Protein AF-A0A7J9GMX7-F1 (afdb_monomer_lite)

Structure (mmCIF, N/CA/C/O backbone):
data_AF-A0A7J9GMX7-F1
#
_entry.id   AF-A0A7J9GMX7-F1
#
loop_
_atom_site.group_PDB
_atom_site.id
_atom_site.type_symbol
_atom_site.label_atom_id
_atom_site.label_alt_id
_atom_site.label_comp_id
_atom_site.label_asym_id
_atom_site.label_entity_id
_atom_site.label_seq_id
_atom_site.pdbx_PDB_ins_code
_atom_site.Cartn_x
_atom_site.Cartn_y
_atom_site.Cartn_z
_atom_site.occupancy
_atom_site.B_iso_or_equiv
_atom_site.auth_seq_id
_atom_site.auth_comp_id
_atom_site.auth_asym_id
_atom_site.auth_atom_id
_atom_site.pdbx_PDB_model_num
ATOM 1 N N . MET A 1 1 ? 2.229 0.761 9.240 1.00 88.62 1 MET A N 1
ATOM 2 C CA . MET A 1 1 ? 0.862 1.313 9.389 1.00 88.62 1 MET A CA 1
ATOM 3 C C . MET A 1 1 ? 0.766 1.967 10.738 1.00 88.62 1 MET A C 1
ATOM 5 O O . MET A 1 1 ? 1.181 1.337 11.706 1.00 88.62 1 MET A O 1
ATOM 9 N N . CYS A 1 2 ? 0.234 3.183 10.813 1.00 90.69 2 CYS A N 1
ATOM 10 C CA . CYS A 1 2 ? 0.282 3.960 12.047 1.00 90.69 2 CYS A CA 1
ATOM 11 C C . CYS A 1 2 ? -1.064 4.609 12.376 1.00 90.69 2 CYS A C 1
ATOM 13 O O . CYS A 1 2 ? -1.877 4.840 11.479 1.00 90.69 2 CYS A O 1
ATOM 15 N N . LYS A 1 3 ? -1.281 4.914 13.660 1.00 88.81 3 LYS A N 1
ATOM 16 C CA . LYS A 1 3 ? -2.346 5.832 14.095 1.00 88.81 3 LYS A CA 1
ATOM 17 C C . LYS A 1 3 ? -1.949 7.280 13.788 1.00 88.81 3 LYS A C 1
ATOM 19 O O . LYS A 1 3 ? -0.812 7.557 13.414 1.00 88.81 3 LYS A O 1
ATOM 24 N N . GLN A 1 4 ? -2.880 8.208 14.000 1.00 83.31 4 GLN A N 1
ATOM 25 C CA . GLN A 1 4 ? -2.657 9.649 13.815 1.00 83.31 4 GLN A CA 1
ATOM 26 C C . GLN A 1 4 ? -1.511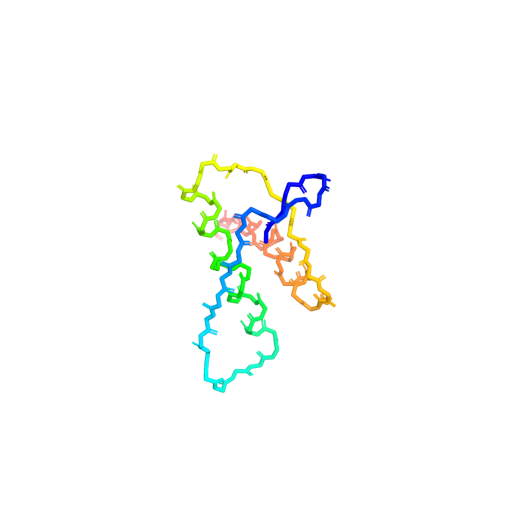 10.209 14.678 1.00 83.31 4 GLN A C 1
ATOM 28 O O . GLN A 1 4 ? -0.878 11.179 14.287 1.00 83.31 4 GLN A O 1
ATOM 33 N N . GLU A 1 5 ? -1.189 9.564 15.800 1.00 87.25 5 GLU A N 1
ATOM 34 C CA . GLU A 1 5 ? -0.093 9.946 16.706 1.00 87.25 5 GLU A CA 1
ATOM 35 C C . GLU A 1 5 ? 1.284 9.417 16.255 1.00 87.25 5 GLU A C 1
ATOM 37 O O . GLU A 1 5 ? 2.279 9.575 16.956 1.00 87.25 5 GLU A O 1
ATOM 42 N N . GLY A 1 6 ? 1.360 8.752 15.095 1.00 85.44 6 GLY A N 1
ATOM 43 C CA . GLY A 1 6 ? 2.593 8.151 14.577 1.00 85.44 6 GLY A CA 1
ATOM 44 C C . GLY A 1 6 ? 2.929 6.782 15.177 1.00 85.44 6 GLY A C 1
ATOM 45 O O . GLY A 1 6 ? 3.866 6.132 14.717 1.00 85.44 6 GLY A O 1
ATOM 46 N N . GLU A 1 7 ? 2.141 6.298 16.142 1.00 92.56 7 GLU A N 1
ATOM 47 C CA . GLU A 1 7 ? 2.290 4.961 16.722 1.00 92.56 7 GLU A CA 1
ATOM 48 C C . GLU A 1 7 ? 2.117 3.880 15.643 1.00 92.56 7 GLU A C 1
ATOM 50 O O . GLU A 1 7 ? 1.048 3.766 15.034 1.00 92.56 7 GLU A O 1
ATOM 55 N N . CYS A 1 8 ? 3.155 3.070 15.416 1.00 90.88 8 CYS A N 1
ATOM 56 C CA . CYS A 1 8 ? 3.094 1.936 14.499 1.00 90.88 8 CYS A CA 1
ATOM 57 C C . CYS A 1 8 ? 2.247 0.809 15.102 1.00 90.88 8 CYS A C 1
ATOM 59 O O . CYS A 1 8 ? 2.567 0.272 16.156 1.00 90.88 8 CYS A O 1
ATOM 61 N N . ILE A 1 9 ? 1.181 0.429 14.402 1.00 90.75 9 ILE A N 1
ATOM 62 C CA . ILE A 1 9 ? 0.251 -0.628 14.823 1.00 90.75 9 ILE A CA 1
ATOM 63 C C . ILE A 1 9 ? 0.650 -1.972 14.207 1.00 90.75 9 ILE A C 1
ATOM 65 O O . ILE A 1 9 ? 0.425 -3.032 14.786 1.00 90.75 9 ILE A O 1
ATOM 69 N N . LEU A 1 10 ? 1.185 -1.930 12.983 1.00 91.06 10 LEU A N 1
ATOM 70 C CA . LEU A 1 10 ? 1.501 -3.114 12.192 1.00 91.06 10 LEU A CA 1
ATOM 71 C C . LEU A 1 10 ? 2.519 -2.790 11.095 1.00 91.06 10 LEU A C 1
ATOM 73 O O . LEU A 1 10 ? 2.420 -1.762 10.413 1.00 91.06 10 LEU A O 1
ATOM 77 N N . GLY A 1 11 ? 3.445 -3.723 10.884 1.00 92.81 11 GLY A N 1
ATOM 78 C CA . GLY A 1 11 ? 4.292 -3.824 9.700 1.00 92.81 11 GLY A CA 1
ATOM 79 C C . GLY A 1 11 ? 4.099 -5.181 9.025 1.00 92.81 11 GLY A C 1
ATOM 80 O O . GLY A 1 11 ? 3.691 -6.148 9.667 1.00 92.81 11 GLY A O 1
ATOM 81 N N . PHE A 1 12 ? 4.376 -5.246 7.729 1.00 94.88 12 PHE A N 1
ATOM 82 C CA . PHE A 1 12 ? 4.349 -6.478 6.946 1.00 94.88 12 PHE A CA 1
ATOM 83 C C . PHE A 1 12 ? 5.468 -6.431 5.905 1.00 94.88 12 PHE A C 1
ATOM 85 O O . PHE A 1 12 ? 6.026 -5.368 5.626 1.00 94.88 12 PHE A O 1
ATOM 92 N N . ASN A 1 13 ? 5.800 -7.587 5.343 1.00 94.94 13 ASN A N 1
ATOM 93 C CA . ASN A 1 13 ? 6.689 -7.700 4.199 1.00 94.94 13 ASN A CA 1
ATOM 94 C C . ASN A 1 13 ? 6.088 -8.681 3.189 1.00 94.94 13 ASN A C 1
ATOM 96 O O . ASN A 1 13 ? 5.267 -9.531 3.537 1.00 94.94 13 ASN A O 1
ATOM 100 N N . ARG A 1 14 ? 6.489 -8.537 1.929 1.00 94.75 14 ARG A N 1
ATOM 101 C CA . ARG A 1 14 ? 6.143 -9.464 0.859 1.00 94.75 14 ARG A CA 1
ATOM 102 C C . ARG A 1 14 ? 7.341 -9.644 -0.050 1.00 94.75 14 ARG A C 1
ATOM 104 O O . ARG A 1 14 ? 7.945 -8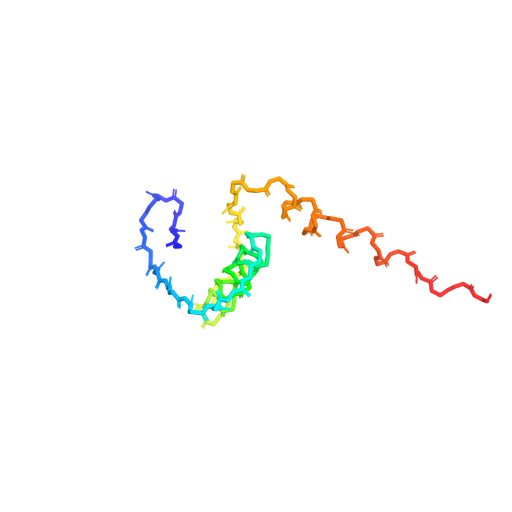.670 -0.487 1.00 94.75 14 ARG A O 1
ATOM 111 N N . TYR A 1 15 ? 7.658 -10.895 -0.356 1.00 97.00 15 TYR A N 1
ATOM 112 C CA . TYR A 1 15 ? 8.603 -11.207 -1.416 1.00 97.00 15 TYR A CA 1
ATOM 113 C C . TYR A 1 15 ? 7.894 -11.117 -2.772 1.00 97.00 15 TYR A C 1
ATOM 115 O O . TYR A 1 15 ? 6.892 -11.797 -2.991 1.00 97.00 15 TYR A O 1
ATOM 123 N N . LEU A 1 16 ? 8.400 -10.260 -3.661 1.00 96.62 16 LEU A N 1
ATOM 124 C CA . LEU A 1 16 ? 7.807 -9.994 -4.979 1.00 96.62 16 LEU A CA 1
ATOM 125 C C . LEU A 1 16 ? 8.637 -10.531 -6.153 1.00 96.62 16 LEU A C 1
ATOM 127 O O . LEU A 1 16 ? 8.170 -10.506 -7.287 1.00 96.62 16 LEU A O 1
ATOM 131 N N . GLY A 1 17 ? 9.846 -11.039 -5.901 1.00 97.19 17 GLY A N 1
ATOM 132 C CA . GLY A 1 17 ? 10.770 -11.421 -6.969 1.00 97.19 17 GLY A CA 1
ATOM 133 C C . GLY A 1 17 ? 11.256 -10.209 -7.772 1.00 97.19 17 GLY A C 1
ATOM 134 O O . GLY A 1 17 ? 11.521 -9.151 -7.201 1.00 97.19 17 GLY A O 1
ATOM 135 N N . LEU A 1 18 ? 11.404 -10.377 -9.089 1.00 97.88 18 LEU A N 1
ATOM 136 C CA . LEU A 1 18 ? 11.762 -9.293 -10.005 1.00 97.88 18 LEU A CA 1
ATOM 137 C C . LEU A 1 18 ? 10.497 -8.526 -10.407 1.00 97.88 18 LEU A C 1
ATOM 139 O O . LEU A 1 18 ? 9.670 -9.048 -11.150 1.00 97.88 18 LEU A O 1
ATOM 143 N N . CYS A 1 19 ? 10.365 -7.288 -9.943 1.00 97.19 19 CYS A N 1
ATOM 144 C CA . CYS A 1 19 ? 9.264 -6.400 -10.303 1.00 97.19 19 CYS A CA 1
ATOM 145 C C . CYS A 1 19 ? 9.745 -4.949 -10.405 1.00 97.19 19 CYS A C 1
ATOM 147 O O . CYS A 1 19 ? 10.837 -4.611 -9.938 1.00 97.19 19 CYS A O 1
ATOM 149 N N . SER A 1 20 ? 8.932 -4.082 -11.011 1.00 97.81 20 SER A N 1
ATOM 150 C CA . SER A 1 20 ? 9.210 -2.646 -11.009 1.00 97.81 20 SER A CA 1
ATOM 151 C C . SER A 1 20 ? 8.950 -2.035 -9.625 1.00 97.81 20 SER A C 1
ATOM 153 O O . SER A 1 20 ? 8.259 -2.620 -8.786 1.00 97.81 20 SER A O 1
ATOM 155 N N . VAL A 1 21 ? 9.484 -0.833 -9.384 1.00 96.88 21 VAL A N 1
ATOM 156 C CA . VAL A 1 21 ? 9.180 -0.062 -8.163 1.00 96.88 21 VAL A CA 1
ATOM 157 C C . VAL A 1 21 ? 7.687 0.271 -8.096 1.00 96.88 21 VAL A C 1
ATOM 159 O O . VAL A 1 21 ? 7.084 0.169 -7.033 1.00 96.88 21 VAL A O 1
ATOM 162 N N . PHE A 1 22 ? 7.082 0.602 -9.239 1.00 96.88 22 PHE A N 1
ATOM 163 C CA . PHE A 1 22 ? 5.652 0.878 -9.355 1.00 96.88 22 PHE A CA 1
ATOM 164 C C . PHE A 1 22 ? 4.799 -0.324 -8.916 1.00 96.88 22 PHE A C 1
ATOM 166 O O . PHE A 1 22 ? 3.927 -0.182 -8.057 1.00 96.88 22 PHE A O 1
ATOM 173 N N . ASP A 1 23 ? 5.109 -1.525 -9.422 1.00 96.81 23 ASP A N 1
ATOM 174 C CA . ASP A 1 23 ? 4.410 -2.758 -9.030 1.00 96.81 23 ASP A CA 1
ATOM 175 C C . ASP A 1 23 ? 4.605 -3.067 -7.543 1.00 96.81 23 ASP A C 1
ATOM 177 O O . ASP A 1 23 ? 3.659 -3.456 -6.855 1.00 96.81 23 ASP A O 1
ATOM 181 N N . ALA A 1 24 ? 5.829 -2.891 -7.033 1.00 97.50 24 ALA A N 1
ATOM 182 C CA . ALA A 1 24 ? 6.144 -3.153 -5.634 1.00 97.50 24 ALA A CA 1
ATOM 183 C C . ALA A 1 24 ? 5.333 -2.275 -4.681 1.00 97.50 24 ALA A C 1
ATOM 185 O O . ALA A 1 24 ? 4.815 -2.758 -3.670 1.00 97.50 24 ALA A O 1
ATOM 186 N N . GLU A 1 25 ? 5.184 -0.999 -5.018 1.00 96.81 25 GLU A N 1
ATOM 187 C CA . GLU A 1 25 ? 4.395 -0.072 -4.223 1.00 96.81 25 GLU A CA 1
ATOM 188 C C . GLU A 1 25 ? 2.897 -0.355 -4.287 1.00 96.81 25 GLU A C 1
ATOM 190 O O . GLU A 1 25 ? 2.248 -0.367 -3.238 1.00 96.81 25 GLU A O 1
ATOM 195 N N . LEU A 1 26 ? 2.344 -0.646 -5.469 1.00 96.31 26 LEU A N 1
ATOM 196 C CA . LEU A 1 26 ? 0.931 -1.013 -5.590 1.00 96.31 26 LEU A CA 1
ATOM 197 C C . LEU A 1 26 ? 0.604 -2.283 -4.799 1.00 96.31 26 LEU A C 1
ATOM 199 O O . LEU A 1 26 ? -0.404 -2.318 -4.089 1.00 96.31 26 LEU A O 1
ATOM 203 N N . TRP A 1 27 ? 1.472 -3.298 -4.852 1.00 97.25 27 TRP A N 1
ATOM 204 C CA . TRP A 1 27 ? 1.308 -4.497 -4.031 1.00 97.2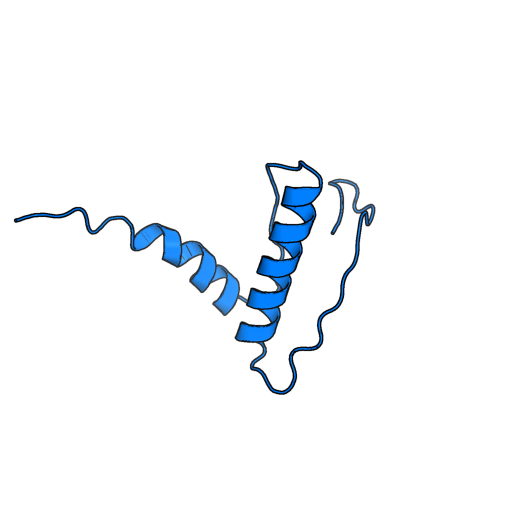5 27 TRP A CA 1
ATOM 205 C C . TRP A 1 27 ? 1.390 -4.192 -2.536 1.00 97.25 27 TRP A C 1
ATOM 207 O O . TRP A 1 27 ? 0.553 -4.677 -1.775 1.00 97.25 27 TRP A O 1
ATOM 217 N N . GLY A 1 28 ? 2.341 -3.354 -2.116 1.00 96.62 28 GLY A N 1
ATOM 218 C CA . GLY A 1 28 ? 2.434 -2.898 -0.730 1.00 96.62 28 GLY A CA 1
ATOM 219 C C . GLY A 1 28 ? 1.158 -2.189 -0.264 1.00 96.62 28 GLY A C 1
ATOM 220 O O . GLY A 1 28 ? 0.639 -2.483 0.813 1.00 96.62 28 GLY A O 1
ATOM 221 N N . ILE A 1 29 ? 0.599 -1.298 -1.083 1.00 96.31 29 ILE A N 1
ATOM 222 C CA . ILE A 1 29 ? -0.660 -0.610 -0.771 1.00 96.31 29 ILE A CA 1
ATOM 223 C C . ILE A 1 29 ? -1.812 -1.616 -0.669 1.00 96.31 29 ILE A C 1
ATOM 225 O O . ILE A 1 29 ? -2.542 -1.592 0.321 1.00 96.31 29 ILE A O 1
ATOM 229 N N . LEU A 1 30 ? -1.957 -2.529 -1.633 1.00 96.25 30 LEU A N 1
ATOM 230 C CA . LEU A 1 30 ? -3.036 -3.521 -1.649 1.00 96.25 30 LEU A CA 1
ATOM 231 C C . LEU A 1 30 ? -2.989 -4.467 -0.439 1.00 96.25 30 LEU A C 1
ATOM 233 O O . LEU A 1 30 ? -4.012 -4.687 0.221 1.00 96.25 30 LEU A O 1
ATOM 237 N N . ASP A 1 31 ? -1.809 -5.001 -0.123 1.00 96.75 31 ASP A N 1
ATOM 238 C CA . ASP A 1 31 ? -1.614 -5.872 1.037 1.00 96.75 31 ASP A CA 1
ATOM 239 C C . ASP A 1 31 ? -1.904 -5.104 2.330 1.00 96.75 31 ASP A C 1
ATOM 241 O O . ASP A 1 31 ? -2.587 -5.605 3.232 1.00 96.75 31 ASP A O 1
ATOM 245 N N . GLY A 1 32 ? -1.464 -3.845 2.391 1.00 95.69 32 GLY A N 1
ATOM 246 C CA . GLY A 1 32 ? -1.724 -2.977 3.521 1.00 95.69 32 GLY A CA 1
ATOM 247 C C . GLY A 1 32 ? -3.218 -2.696 3.732 1.00 95.69 32 GLY A C 1
ATOM 248 O O . GLY A 1 32 ? -3.740 -2.860 4.838 1.00 95.69 32 GLY A O 1
ATOM 249 N N . LEU A 1 33 ? -3.938 -2.329 2.674 1.00 95.38 33 LEU A N 1
ATOM 250 C CA . LEU A 1 33 ? -5.384 -2.099 2.728 1.00 95.38 33 LEU A CA 1
ATOM 251 C C . LEU A 1 33 ? -6.136 -3.361 3.157 1.00 95.38 33 LEU A C 1
ATOM 253 O O . LEU A 1 33 ? -6.981 -3.297 4.050 1.00 95.38 33 LEU A O 1
ATOM 257 N N . SER A 1 34 ? -5.770 -4.515 2.597 1.00 95.62 34 SER A N 1
ATOM 258 C CA . SER A 1 34 ? -6.374 -5.808 2.937 1.00 95.62 34 SER A CA 1
ATOM 259 C C . SER A 1 34 ? -6.199 -6.157 4.418 1.00 95.62 34 SER A C 1
ATOM 261 O O . SER A 1 34 ? -7.123 -6.657 5.064 1.00 95.62 34 SER A O 1
ATOM 263 N N . LEU A 1 35 ? -5.020 -5.890 4.984 1.00 95.56 35 LEU A N 1
ATOM 264 C CA . LEU A 1 35 ? -4.737 -6.113 6.404 1.00 95.56 35 LEU A CA 1
ATOM 265 C C . LEU A 1 35 ? -5.523 -5.155 7.307 1.00 95.56 35 LEU A C 1
ATOM 267 O O . LEU A 1 35 ? 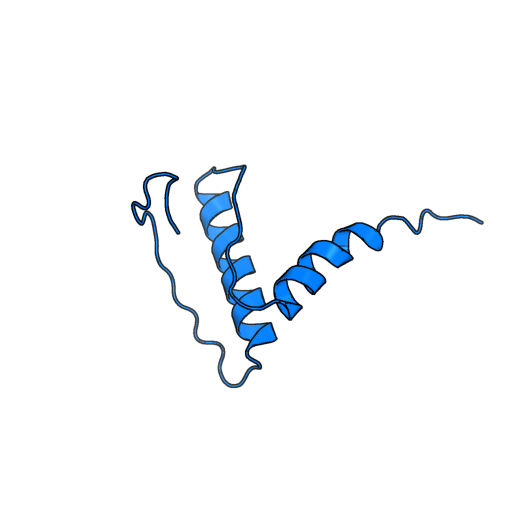-6.093 -5.590 8.309 1.00 95.56 35 LEU A O 1
ATOM 271 N N . ILE A 1 36 ? -5.584 -3.868 6.955 1.00 93.88 36 ILE A N 1
ATOM 272 C CA . ILE A 1 36 ? -6.307 -2.859 7.740 1.00 93.88 36 ILE A CA 1
ATOM 273 C C . ILE A 1 36 ? -7.821 -3.105 7.706 1.00 93.88 36 ILE A C 1
ATOM 275 O O . ILE A 1 36 ? -8.478 -3.021 8.746 1.00 93.88 36 ILE A O 1
ATOM 279 N N . GLN A 1 37 ? -8.366 -3.475 6.546 1.00 93.38 37 GLN A N 1
ATOM 280 C CA . GLN A 1 37 ? -9.780 -3.809 6.399 1.00 93.38 37 GLN A CA 1
ATOM 281 C C . GLN A 1 37 ? -10.159 -5.010 7.275 1.00 93.38 37 GLN A C 1
ATOM 283 O O . GLN A 1 37 ? -11.152 -4.954 7.999 1.00 93.38 37 GLN A O 1
ATOM 288 N N . LYS A 1 38 ? -9.326 -6.062 7.303 1.00 94.81 38 LYS A N 1
ATOM 289 C CA . LYS A 1 38 ? -9.507 -7.220 8.203 1.00 94.81 38 LYS A CA 1
ATOM 290 C C . LYS A 1 38 ? -9.461 -6.847 9.690 1.00 94.81 38 LYS A C 1
ATOM 292 O O . LYS A 1 38 ? -10.011 -7.572 10.513 1.00 94.81 38 LYS A O 1
ATOM 297 N N . LYS A 1 39 ? -8.812 -5.735 10.047 1.00 91.50 39 LYS A N 1
ATOM 298 C CA . LYS A 1 39 ? -8.777 -5.187 11.414 1.00 91.50 39 LYS A CA 1
ATOM 299 C C . LYS A 1 39 ? -9.972 -4.279 11.738 1.00 91.50 39 LYS A C 1
ATOM 301 O O . LYS A 1 39 ? -10.082 -3.837 12.876 1.00 91.50 39 LYS A O 1
ATOM 306 N N . GLY A 1 40 ? -10.861 -4.018 10.777 1.00 94.06 40 GLY A N 1
ATOM 307 C CA . GLY A 1 40 ? -12.099 -3.262 10.979 1.00 94.06 40 GLY A CA 1
ATOM 308 C C . GLY A 1 40 ? -11.979 -1.746 10.806 1.00 94.06 40 GLY A C 1
ATOM 309 O O . GLY A 1 40 ? -12.952 -1.035 11.052 1.00 94.06 40 GLY A O 1
ATOM 310 N N . TYR A 1 41 ? -10.830 -1.222 10.369 1.00 91.06 41 TYR A N 1
ATOM 311 C CA . TYR A 1 41 ? -10.719 0.206 10.065 1.00 91.06 41 TYR A CA 1
ATOM 312 C C . TYR A 1 41 ? -11.311 0.505 8.684 1.00 91.06 41 TYR A C 1
ATOM 314 O O . TYR A 1 41 ? -11.031 -0.190 7.710 1.00 91.06 41 TYR A O 1
ATOM 322 N N . GLN A 1 42 ? -12.103 1.574 8.601 1.00 89.62 42 GLN A N 1
ATOM 323 C CA . GLN A 1 42 ? -12.858 1.925 7.391 1.00 89.62 42 GLN A CA 1
ATOM 324 C C . GLN A 1 42 ? -12.291 3.129 6.634 1.00 89.62 42 GLN A C 1
ATOM 326 O O . GLN A 1 42 ? -12.569 3.303 5.452 1.00 89.62 42 GLN A O 1
ATOM 331 N N . LYS A 1 43 ? -11.520 3.984 7.312 1.00 91.69 43 LYS A N 1
ATOM 332 C CA . LYS A 1 43 ? -10.932 5.194 6.733 1.00 91.69 43 LYS A CA 1
ATOM 333 C C . LYS A 1 43 ? -9.434 5.176 6.964 1.00 91.69 43 LYS A C 1
ATOM 335 O O . LYS A 1 43 ? -8.983 5.025 8.097 1.00 91.69 43 LYS A O 1
ATOM 340 N N . VAL A 1 44 ? -8.684 5.328 5.882 1.00 92.19 44 VAL A N 1
ATOM 341 C CA . VAL A 1 44 ? -7.224 5.269 5.874 1.00 92.19 44 VAL A CA 1
ATOM 342 C C . VAL A 1 44 ? -6.675 6.356 4.965 1.00 92.19 44 VAL A C 1
ATOM 344 O O . VAL A 1 44 ? -7.311 6.723 3.980 1.00 92.19 44 VAL A O 1
ATOM 347 N N . VAL A 1 45 ? -5.484 6.851 5.292 1.00 93.06 45 VAL A N 1
ATOM 348 C CA . VAL A 1 45 ? -4.714 7.733 4.412 1.00 93.06 45 VAL A CA 1
ATOM 349 C C . VAL A 1 45 ? -3.527 6.940 3.891 1.00 93.06 45 VAL A C 1
ATOM 351 O O . VAL A 1 45 ? -2.692 6.475 4.673 1.00 93.06 45 VAL A O 1
ATOM 354 N N . ILE A 1 46 ? -3.464 6.774 2.574 1.00 93.94 46 ILE A N 1
ATOM 355 C CA . ILE A 1 46 ? -2.343 6.120 1.905 1.00 93.94 46 ILE A CA 1
ATOM 356 C C . ILE A 1 46 ? -1.231 7.157 1.745 1.00 93.94 46 ILE A C 1
ATOM 358 O O . ILE A 1 46 ? -1.443 8.206 1.145 1.00 93.94 46 ILE A O 1
ATOM 362 N N . HIS A 1 47 ? -0.051 6.856 2.282 1.00 93.31 47 HIS A N 1
ATOM 363 C CA . HIS A 1 47 ? 1.158 7.649 2.078 1.00 93.31 47 HIS A CA 1
ATOM 364 C C . HIS A 1 47 ? 2.135 6.834 1.232 1.00 93.31 47 HIS A C 1
ATOM 366 O O . HIS A 1 47 ? 2.566 5.760 1.647 1.00 93.31 47 HIS A O 1
ATOM 372 N N . THR A 1 48 ? 2.478 7.352 0.058 1.00 95.06 48 THR A N 1
ATOM 373 C CA . THR A 1 48 ? 3.510 6.819 -0.838 1.00 95.06 48 THR A CA 1
ATOM 374 C C . THR A 1 48 ? 4.389 7.979 -1.313 1.00 95.06 48 THR A C 1
ATOM 376 O O . THR A 1 48 ? 3.911 9.104 -1.462 1.00 95.06 48 THR A O 1
ATOM 379 N N . GLY A 1 49 ? 5.681 7.707 -1.518 1.00 93.56 49 GLY A N 1
ATOM 380 C CA . GLY A 1 49 ? 6.637 8.651 -2.101 1.00 93.56 49 GLY A CA 1
ATOM 381 C C . GLY A 1 49 ? 6.670 8.641 -3.634 1.00 93.56 49 GLY A C 1
ATOM 382 O O . GLY A 1 49 ? 7.466 9.373 -4.218 1.00 93.56 49 GLY A O 1
ATOM 383 N N . ASN A 1 50 ? 5.841 7.827 -4.291 1.00 94.94 50 ASN A N 1
ATOM 384 C CA . ASN A 1 50 ? 5.841 7.656 -5.738 1.00 94.94 50 ASN A CA 1
ATOM 385 C C . ASN A 1 50 ? 4.660 8.377 -6.387 1.00 94.94 50 ASN A C 1
ATOM 387 O O . ASN A 1 50 ? 3.499 7.984 -6.267 1.00 94.94 50 ASN A O 1
ATOM 391 N N . LEU A 1 51 ? 4.980 9.435 -7.128 1.00 95.00 51 LEU A N 1
ATOM 392 C CA . LEU A 1 51 ? 3.985 10.254 -7.811 1.00 95.00 51 LEU A CA 1
ATOM 393 C C . LEU A 1 51 ? 3.221 9.485 -8.902 1.00 95.00 51 LEU A C 1
ATOM 395 O O . LEU A 1 51 ? 2.052 9.785 -9.137 1.00 95.00 51 LEU A O 1
ATOM 399 N N . GLU A 1 52 ? 3.846 8.507 -9.563 1.00 95.31 52 GLU A N 1
ATOM 400 C CA . GLU A 1 52 ? 3.179 7.681 -10.580 1.00 95.31 52 GLU A CA 1
ATOM 401 C C . GLU A 1 52 ? 2.087 6.817 -9.945 1.00 95.31 52 GLU A C 1
ATOM 403 O O . GLU A 1 52 ? 0.982 6.733 -10.476 1.00 95.31 52 GLU A O 1
ATOM 408 N N . VAL A 1 53 ? 2.357 6.251 -8.765 1.00 96.06 53 VAL A N 1
ATOM 409 C CA . VAL A 1 53 ? 1.382 5.466 -7.993 1.00 96.06 53 VAL A CA 1
ATOM 410 C C . VAL A 1 53 ? 0.225 6.342 -7.509 1.00 96.06 53 VAL A C 1
ATOM 412 O O . VAL A 1 53 ? -0.932 5.938 -7.616 1.00 96.06 53 VAL A O 1
ATOM 415 N N . VAL A 1 54 ? 0.510 7.557 -7.022 1.00 94.94 54 VAL A N 1
ATOM 416 C CA . VAL A 1 54 ? -0.535 8.518 -6.617 1.00 94.94 54 VAL A CA 1
ATOM 417 C C . VAL A 1 54 ? -1.483 8.809 -7.779 1.00 94.94 54 VAL A C 1
ATOM 419 O O . VAL A 1 54 ? -2.697 8.713 -7.604 1.00 94.94 54 VAL A O 1
ATOM 422 N N . LYS A 1 55 ? -0.936 9.116 -8.961 1.00 94.12 55 LYS A N 1
ATOM 423 C CA . LYS A 1 55 ? -1.732 9.371 -10.169 1.00 94.12 55 LYS A CA 1
ATOM 424 C C . LYS A 1 55 ? -2.552 8.149 -10.559 1.00 94.12 55 LYS A C 1
ATOM 426 O O . LYS A 1 55 ? -3.759 8.266 -10.696 1.00 94.12 55 LYS A O 1
ATOM 431 N N . ALA A 1 56 ? -1.930 6.972 -10.623 1.00 92.56 56 ALA A N 1
ATOM 432 C CA . ALA A 1 56 ? -2.621 5.739 -10.984 1.00 92.56 56 ALA A CA 1
ATOM 433 C C . ALA A 1 56 ? -3.815 5.434 -10.062 1.00 92.56 56 ALA A C 1
ATOM 435 O O . ALA A 1 56 ? -4.870 5.034 -10.542 1.00 92.56 56 ALA A O 1
ATOM 436 N N . ILE A 1 57 ? -3.685 5.655 -8.750 1.00 91.69 57 ILE A N 1
ATOM 437 C CA . ILE A 1 57 ? -4.779 5.428 -7.791 1.00 91.69 57 ILE A CA 1
ATOM 438 C C . ILE A 1 57 ? -5.882 6.489 -7.925 1.00 91.69 57 ILE A C 1
ATOM 440 O O . ILE A 1 57 ? -7.058 6.174 -7.755 1.00 91.69 57 ILE A O 1
ATOM 444 N N . GLN A 1 58 ? -5.524 7.740 -8.211 1.00 89.31 58 GLN A N 1
ATOM 445 C CA . GLN A 1 58 ? -6.491 8.831 -8.364 1.00 89.31 58 GLN A CA 1
ATOM 446 C C . GLN A 1 58 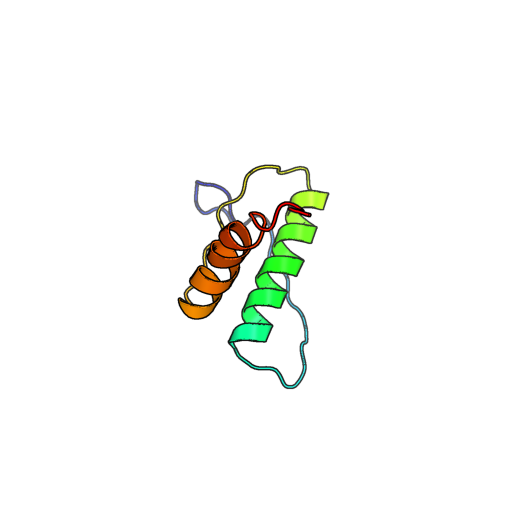? -7.238 8.767 -9.705 1.00 89.31 58 GLN A C 1
ATOM 448 O O . GLN A 1 58 ? -8.446 8.999 -9.740 1.00 89.31 58 GLN A O 1
ATOM 453 N N . ASP A 1 59 ? -6.547 8.398 -10.784 1.00 77.06 59 ASP A N 1
ATOM 454 C CA . ASP A 1 59 ? -7.092 8.331 -12.143 1.00 77.06 59 ASP A CA 1
ATOM 455 C C . ASP A 1 59 ? -8.139 7.218 -12.300 1.00 77.06 59 ASP A C 1
ATOM 457 O O . ASP A 1 59 ? -9.074 7.362 -13.088 1.00 77.06 59 ASP A O 1
ATOM 461 N N . VAL A 1 60 ? -8.059 6.151 -11.495 1.00 62.62 60 VAL A N 1
ATOM 462 C CA . VAL A 1 60 ? -9.085 5.089 -11.438 1.00 62.62 60 VAL A CA 1
ATOM 463 C C . VAL A 1 60 ? -10.477 5.649 -11.105 1.00 62.62 60 VAL A C 1
ATOM 465 O O . VAL A 1 60 ? -11.480 5.089 -11.540 1.00 62.62 60 VAL A O 1
ATOM 468 N N . HIS A 1 61 ? -10.575 6.795 -10.419 1.00 54.44 61 HIS A N 1
ATOM 469 C CA . HIS A 1 61 ? -11.862 7.437 -10.128 1.00 54.44 61 HIS A CA 1
ATOM 470 C C . HIS A 1 61 ? -12.470 8.174 -11.347 1.00 54.44 61 HIS A C 1
ATOM 472 O O . HIS A 1 61 ? -13.646 8.545 -11.324 1.00 54.44 61 HIS A O 1
ATOM 478 N N . LEU A 1 62 ? -11.706 8.398 -12.423 1.00 53.31 62 LEU A N 1
ATOM 479 C CA . LEU A 1 62 ? -12.180 9.097 -13.625 1.00 53.31 62 LEU A CA 1
ATOM 480 C C . LEU A 1 62 ? -12.741 8.150 -14.696 1.00 53.31 62 LEU A C 1
ATOM 482 O O . LEU A 1 62 ? -13.521 8.586 -15.542 1.00 53.31 62 LEU A O 1
ATOM 486 N N . THR A 1 63 ? -12.402 6.858 -14.665 1.00 52.44 63 THR A N 1
ATOM 487 C CA . THR A 1 63 ? -12.827 5.894 -15.696 1.00 52.44 63 THR A CA 1
ATOM 488 C C . THR A 1 63 ? -14.194 5.247 -15.448 1.00 52.44 63 THR A C 1
ATOM 490 O O . THR A 1 63 ? -14.743 4.647 -16.367 1.00 52.44 63 THR A O 1
ATOM 493 N N . ASP A 1 64 ? -14.806 5.444 -14.275 1.00 50.47 64 ASP A N 1
ATOM 494 C CA . ASP A 1 64 ? -16.166 4.958 -13.961 1.00 50.47 64 ASP A CA 1
ATOM 495 C C . ASP A 1 64 ? -17.301 5.829 -14.548 1.00 50.47 64 ASP A C 1
ATOM 497 O O . ASP A 1 64 ? -18.479 5.563 -14.327 1.00 50.47 64 ASP A O 1
ATOM 501 N N . SER A 1 65 ? -16.979 6.863 -15.340 1.00 52.53 65 SER A N 1
ATOM 502 C CA . SER A 1 65 ? -17.984 7.695 -16.031 1.00 52.53 65 SER A CA 1
ATOM 503 C C . SER A 1 65 ? -18.316 7.244 -17.460 1.00 52.53 65 SER A C 1
ATOM 505 O O . SER A 1 65 ? -19.009 7.966 -18.175 1.00 52.53 65 SER A O 1
ATOM 507 N N . SER A 1 66 ? -17.894 6.051 -17.891 1.00 51.06 66 SER A N 1
ATOM 508 C CA . SER A 1 66 ? -18.443 5.440 -19.114 1.00 51.06 66 SER A CA 1
ATOM 509 C C . SER A 1 66 ? -19.719 4.671 -18.780 1.00 51.06 66 SER A C 1
ATOM 511 O O . SER A 1 66 ? -19.799 3.450 -18.905 1.00 51.06 66 SER A O 1
ATOM 513 N N . SER A 1 67 ? -20.725 5.416 -18.321 1.00 46.50 67 SER A N 1
ATOM 514 C CA . SER A 1 67 ? -22.114 4.977 -18.342 1.00 46.50 67 SER A CA 1
ATOM 515 C C . SER A 1 67 ? -22.456 4.528 -19.756 1.00 46.50 67 SER A C 1
ATOM 517 O O . SER A 1 67 ? -22.197 5.250 -20.720 1.00 46.50 67 SER A O 1
ATOM 519 N N . ALA A 1 68 ? -23.056 3.345 -19.860 1.00 46.44 68 ALA A N 1
ATOM 520 C CA . ALA A 1 68 ? -23.724 2.882 -21.060 1.00 46.44 68 ALA A CA 1
ATOM 521 C C . ALA A 1 68 ? -24.563 4.015 -21.674 1.00 46.44 68 ALA A C 1
ATO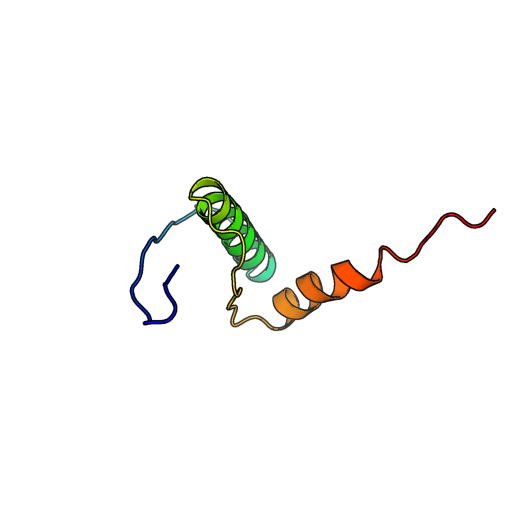M 523 O O . ALA A 1 68 ? -25.520 4.494 -21.064 1.00 46.44 68 ALA A O 1
ATOM 524 N N . LEU A 1 69 ? -24.203 4.428 -22.884 1.00 34.81 69 LEU A N 1
ATOM 525 C CA . LEU A 1 69 ? -25.056 5.208 -23.764 1.00 34.81 69 LEU A CA 1
ATOM 526 C C . LEU A 1 69 ? -25.046 4.511 -25.125 1.00 34.81 69 LEU A C 1
ATOM 528 O O . LEU A 1 69 ? -24.059 4.602 -25.844 1.00 34.81 69 LEU A O 1
ATOM 532 N N . LEU A 1 70 ? -26.155 3.792 -25.354 1.00 39.62 70 LEU A N 1
ATOM 533 C CA . LEU A 1 70 ? -26.754 3.305 -26.609 1.00 39.62 70 LEU A CA 1
ATOM 534 C C . LEU A 1 70 ? -25.818 2.795 -27.714 1.00 39.62 70 LEU A C 1
ATOM 536 O O . LEU A 1 70 ? -25.230 3.624 -28.439 1.00 39.62 70 LEU A O 1
#

Sequence (70 aa):
MCKQEGECILGFNRYLGLCSVFDAELWGILDGLSLIQKKGYQKVVIHTGNLEVVKAIQDVHLTDSSSALL

Organism: NCBI:txid34285

Secondary structure (DSSP, 8-state):
-B-TT--B---------S--HHHHHHHHHHHHHHHHHHTT--------S-HHHHHHHHHTTTGGG-----

Foldseek 3Di:
DDDPVRHDPDDDDDDDDDDDPLVRVVVVVVVVVVVVVVVPDDDDDDDDPDPVNVCVVVCVVVVVPPDDDD

InterPro domains:
  IPR002156 Ribonuclease H domain [PF13456] (1-61)
  IPR012337 Ribonuclease H-like superfamily [SSF53098] (11-59)
  IPR036397 Ribonuclease H superfamily [G3DSA:3.30.420.10] (1-68)
  IPR053151 Ribonuclease H-like [PTHR47723] (3-59)

Radius of gyration: 15.06 Å; chains: 1; bounding box: 38×22×43 Å

pLDDT: mean 86.62, std 16.66, range [34.81, 97.88]